Protein AF-A0A7S0KU21-F1 (afdb_monomer_lite)

Sequence (123 aa):
PARRTAPAPPPPRSYRTIAMSDRCLKTQKCVVVLALALVAAFLCVDVARHPAAYVRLGTQRLGPGPGEWLVEAPEVHDLRESDLAHAGDRHARELASRDCLVVAKDGVIVHERYHNGANANSL

Organism: Micromonas pusilla (NCBI:txid38833)

Radius of gyration: 35.6 Å; chains: 1; bounding box: 38×56×119 Å

Structure (mmCIF, N/CA/C/O backbone):
data_AF-A0A7S0KU21-F1
#
_entry.id   AF-A0A7S0KU21-F1
#
loop_
_atom_site.group_PDB
_atom_site.id
_atom_site.type_symbol
_atom_site.label_atom_id
_atom_site.label_alt_id
_atom_site.label_comp_id
_atom_site.label_asym_id
_atom_site.label_entity_id
_atom_site.label_seq_id
_atom_site.pdbx_PDB_ins_code
_atom_site.Cartn_x
_atom_site.Cartn_y
_atom_site.Cartn_z
_atom_site.occupancy
_atom_site.B_iso_or_equiv
_atom_site.auth_seq_id
_atom_site.auth_comp_id
_atom_site.auth_asym_id
_atom_site.auth_atom_id
_atom_site.pdbx_PDB_model_num
ATOM 1 N N . PRO A 1 1 ? -17.779 40.964 97.275 1.00 47.84 1 PRO A N 1
ATOM 2 C CA . PRO A 1 1 ? -16.770 41.293 96.240 1.00 47.84 1 PRO A CA 1
ATOM 3 C C . PRO A 1 1 ? -15.673 40.215 96.159 1.00 47.84 1 PRO A C 1
ATOM 5 O O . PRO A 1 1 ? -14.781 40.180 96.998 1.00 47.84 1 PRO A O 1
ATOM 8 N N . ALA A 1 2 ? -15.763 39.313 95.176 1.00 50.31 2 ALA A N 1
ATOM 9 C CA . ALA A 1 2 ? -14.743 38.300 94.899 1.00 50.31 2 ALA A CA 1
ATOM 10 C C . ALA A 1 2 ? -14.254 38.469 93.454 1.00 50.31 2 ALA A C 1
ATOM 12 O O . ALA A 1 2 ? -15.029 38.354 92.509 1.00 50.31 2 ALA A O 1
ATOM 13 N N . ARG A 1 3 ? -12.969 38.796 93.296 1.00 55.28 3 ARG A N 1
ATOM 14 C CA . ARG A 1 3 ? -12.287 38.970 92.009 1.00 55.28 3 ARG A CA 1
ATOM 15 C C . ARG A 1 3 ? -11.712 37.617 91.576 1.00 55.28 3 ARG A C 1
ATOM 17 O O . ARG A 1 3 ? -10.886 37.072 92.301 1.00 55.28 3 ARG A O 1
ATOM 24 N N . ARG A 1 4 ? -12.111 37.090 90.415 1.00 55.88 4 ARG A N 1
ATOM 25 C CA . ARG A 1 4 ? -11.405 36.000 89.706 1.00 55.88 4 ARG A CA 1
ATOM 26 C C . ARG A 1 4 ? -11.405 36.308 88.209 1.00 55.88 4 ARG A C 1
ATOM 28 O O . ARG A 1 4 ? -12.465 36.378 87.604 1.00 55.88 4 ARG A O 1
ATOM 35 N N . THR A 1 5 ? -10.330 36.938 87.733 1.00 60.44 5 THR A N 1
ATOM 36 C CA . THR A 1 5 ? -9.238 36.347 86.923 1.00 60.44 5 THR A CA 1
ATOM 37 C C . THR A 1 5 ? -9.718 35.749 85.602 1.00 60.44 5 THR A C 1
ATOM 39 O O . THR A 1 5 ? -10.265 34.653 85.555 1.00 60.44 5 THR A O 1
ATOM 42 N N . ALA A 1 6 ? -9.489 36.510 84.528 1.00 67.19 6 ALA A N 1
ATOM 43 C CA . ALA A 1 6 ? -9.720 36.092 83.153 1.00 67.19 6 ALA A CA 1
ATOM 44 C C . ALA A 1 6 ? -8.781 34.930 82.762 1.00 67.19 6 ALA A C 1
ATOM 46 O O . ALA A 1 6 ? -7.643 34.887 83.243 1.00 67.19 6 ALA A O 1
ATOM 47 N N . PRO A 1 7 ? -9.232 33.996 81.906 1.00 65.69 7 PRO A N 1
ATOM 48 C CA . PRO A 1 7 ? -8.413 32.881 81.444 1.00 65.69 7 PRO A CA 1
ATOM 49 C C . PRO A 1 7 ? -7.251 33.364 80.564 1.00 65.69 7 PRO A C 1
ATOM 51 O O . PRO A 1 7 ? -7.392 34.304 79.781 1.00 65.69 7 PRO A O 1
ATOM 54 N N . ALA A 1 8 ? -6.095 32.716 80.716 1.00 73.94 8 ALA A N 1
ATOM 55 C CA . ALA A 1 8 ? -4.872 33.032 79.983 1.00 73.94 8 ALA A CA 1
ATOM 56 C C . ALA A 1 8 ? -5.042 32.827 78.462 1.00 73.94 8 ALA A C 1
ATOM 58 O O . ALA A 1 8 ? -5.754 31.906 78.049 1.00 73.94 8 ALA A O 1
ATOM 59 N N . PRO A 1 9 ? -4.386 33.648 77.619 1.00 74.88 9 PRO A N 1
ATOM 60 C CA . PRO A 1 9 ? -4.459 33.489 76.173 1.00 74.88 9 PRO A CA 1
ATOM 61 C C . PRO A 1 9 ? -3.793 32.176 75.722 1.00 74.88 9 PRO A C 1
ATOM 63 O O . PRO A 1 9 ? -2.800 31.750 76.321 1.00 74.88 9 PRO A O 1
ATOM 66 N N . PRO A 1 10 ? -4.317 31.526 74.666 1.00 73.50 10 PRO A N 1
ATOM 67 C CA . PRO A 1 10 ? -3.745 30.291 74.145 1.00 73.50 10 PRO A CA 1
ATOM 68 C C . PRO A 1 10 ? -2.340 30.528 73.558 1.00 73.50 10 PRO A C 1
ATOM 70 O O . PRO A 1 10 ? -2.059 31.617 73.048 1.00 73.50 10 PRO A O 1
ATOM 73 N N . PRO A 1 11 ? -1.452 29.517 73.598 1.00 71.25 11 PRO A N 1
ATOM 74 C CA . PRO A 1 11 ? -0.091 29.644 73.090 1.00 71.25 11 PRO A CA 1
ATOM 75 C C . PRO A 1 11 ? -0.067 29.840 71.562 1.00 71.25 11 PRO A C 1
ATOM 77 O O . PRO A 1 11 ? -0.980 29.391 70.859 1.00 71.25 11 PRO A O 1
ATOM 80 N N . PRO A 1 12 ? 0.984 30.481 71.017 1.00 61.28 12 PRO A N 1
ATOM 81 C CA . PRO A 1 12 ? 1.077 30.766 69.591 1.00 61.28 12 PRO A CA 1
ATOM 82 C C . PRO A 1 12 ? 1.151 29.475 68.761 1.00 61.28 12 PRO A C 1
ATOM 84 O O . PRO A 1 12 ? 1.963 28.586 69.023 1.00 61.28 12 PRO A O 1
ATOM 87 N N . ARG A 1 13 ? 0.312 29.383 67.719 1.00 57.09 13 ARG A N 1
ATOM 88 C CA . ARG A 1 13 ? 0.371 28.307 66.719 1.00 57.09 13 ARG A CA 1
ATOM 89 C C . ARG A 1 13 ? 1.661 28.432 65.909 1.00 57.09 13 ARG A C 1
ATOM 91 O O . ARG A 1 13 ? 1.833 29.374 65.140 1.00 57.09 13 ARG A O 1
ATOM 98 N N . SER A 1 14 ? 2.546 27.452 66.064 1.00 54.00 14 SER A N 1
ATOM 99 C CA . SER A 1 14 ? 3.709 27.264 65.199 1.00 54.00 14 SER A CA 1
ATOM 100 C C . SER A 1 14 ? 3.237 26.856 63.800 1.00 54.00 14 SER A C 1
ATOM 102 O O . SER A 1 14 ? 2.776 25.733 63.594 1.00 54.00 14 SER A O 1
ATOM 104 N N . TYR A 1 15 ? 3.332 27.766 62.831 1.00 51.84 15 TYR A N 1
ATOM 105 C CA . TYR A 1 15 ? 3.226 27.410 61.419 1.00 51.84 15 TYR A CA 1
ATOM 106 C C . TYR A 1 15 ? 4.553 26.780 60.991 1.00 51.84 15 TYR A C 1
ATOM 108 O O . TYR A 1 15 ? 5.552 27.469 60.795 1.00 51.84 15 TYR A O 1
ATOM 116 N N . ARG A 1 16 ? 4.581 25.448 60.872 1.00 48.31 16 ARG A N 1
ATOM 117 C CA . ARG A 1 16 ? 5.679 24.742 60.205 1.00 48.31 16 ARG A CA 1
ATOM 118 C C . ARG A 1 16 ? 5.507 24.896 58.698 1.00 48.31 16 ARG A C 1
ATOM 120 O O . ARG A 1 16 ? 4.755 24.150 58.079 1.00 48.31 16 ARG A O 1
ATOM 127 N N . THR A 1 17 ? 6.227 25.837 58.104 1.00 52.72 17 THR A N 1
ATOM 128 C CA . THR A 1 17 ? 6.468 25.829 56.661 1.00 52.72 17 THR A CA 1
ATOM 129 C C . THR A 1 17 ? 7.327 24.605 56.359 1.00 52.72 17 THR A C 1
ATOM 131 O O . THR A 1 17 ? 8.477 24.523 56.791 1.00 52.72 17 THR A O 1
ATOM 134 N N . ILE A 1 18 ? 6.760 23.610 55.676 1.00 52.34 18 ILE A N 1
ATOM 135 C CA . ILE A 1 18 ? 7.523 22.460 55.193 1.00 52.34 18 ILE A CA 1
ATOM 136 C C . ILE A 1 18 ? 8.402 22.980 54.056 1.00 52.34 18 ILE A C 1
ATOM 138 O O . ILE A 1 18 ? 7.968 23.076 52.912 1.00 52.34 18 ILE A O 1
ATOM 142 N N . ALA A 1 19 ? 9.637 23.359 54.378 1.00 51.97 19 ALA A N 1
ATOM 143 C CA . ALA A 1 19 ? 10.667 23.531 53.370 1.00 51.97 19 ALA A CA 1
ATOM 144 C C . ALA A 1 19 ? 10.907 22.153 52.739 1.00 51.97 19 ALA A C 1
ATOM 146 O O . ALA A 1 19 ? 11.486 21.262 53.367 1.00 51.97 19 ALA A O 1
ATOM 147 N N . MET A 1 20 ? 10.403 21.942 51.521 1.00 47.16 20 MET A N 1
ATOM 148 C CA . MET A 1 20 ? 10.755 20.754 50.751 1.00 47.16 20 MET A CA 1
ATOM 149 C C . MET A 1 20 ? 12.268 20.793 50.512 1.00 47.16 20 MET A C 1
ATOM 151 O O . MET A 1 20 ? 12.788 21.688 49.858 1.00 47.16 20 MET A O 1
ATOM 155 N N . SER A 1 21 ? 12.969 19.843 51.130 1.00 56.06 21 SER A N 1
ATOM 156 C CA . SER A 1 21 ? 14.425 19.710 51.108 1.00 56.06 21 SER A CA 1
ATOM 157 C C . SER A 1 21 ? 14.960 19.641 49.672 1.00 56.06 21 SER A C 1
ATOM 159 O O . SER A 1 21 ? 14.451 18.860 48.868 1.00 56.06 21 SER A O 1
ATOM 161 N N . ASP A 1 22 ? 16.051 20.366 49.388 1.00 54.28 22 ASP A N 1
ATOM 162 C CA . ASP A 1 22 ? 16.828 20.352 48.129 1.00 54.28 22 ASP A CA 1
ATOM 163 C C . ASP A 1 22 ? 17.140 18.948 47.574 1.00 54.28 22 ASP A C 1
ATOM 165 O O . ASP A 1 22 ? 17.373 18.762 46.376 1.00 54.28 22 ASP A O 1
ATOM 169 N N . ARG A 1 23 ? 17.108 17.926 48.437 1.00 52.78 23 ARG A N 1
ATOM 170 C CA . ARG A 1 23 ? 17.264 16.519 48.059 1.00 52.78 23 ARG A CA 1
ATOM 171 C C . ARG A 1 23 ? 16.161 16.031 47.114 1.00 52.78 23 ARG A C 1
ATOM 173 O O . ARG A 1 23 ? 16.456 15.232 46.237 1.00 52.78 23 ARG A O 1
ATOM 180 N N . CYS A 1 24 ? 14.933 16.537 47.228 1.00 53.75 24 CYS A N 1
ATOM 181 C CA . CYS A 1 24 ? 13.819 16.135 46.361 1.00 53.75 24 CYS A CA 1
ATOM 182 C C . CYS A 1 24 ? 14.014 16.634 44.916 1.00 53.75 24 CYS A C 1
ATOM 184 O O . CYS A 1 24 ? 13.864 15.872 43.961 1.00 53.75 24 CYS A O 1
ATOM 186 N N . LEU A 1 25 ? 14.466 17.886 44.755 1.00 54.84 25 LEU A N 1
ATOM 187 C CA . LEU A 1 25 ? 14.724 18.491 43.443 1.00 54.84 25 LEU A CA 1
ATOM 188 C C . LEU A 1 25 ? 15.900 17.826 42.709 1.00 54.84 25 LEU A C 1
ATOM 190 O O . LEU A 1 25 ? 15.885 17.703 41.484 1.00 54.84 25 LEU A O 1
ATOM 194 N N . LYS A 1 26 ? 16.938 17.405 43.444 1.00 57.22 26 LYS A N 1
ATOM 195 C CA . LYS A 1 26 ? 18.124 16.764 42.857 1.00 57.22 26 LYS A CA 1
ATOM 196 C C . LYS A 1 26 ? 17.817 15.346 42.373 1.00 57.22 26 LYS A C 1
ATOM 198 O O . LYS A 1 26 ? 18.179 15.005 41.250 1.00 57.22 26 LYS A O 1
ATOM 203 N N . THR A 1 27 ? 17.075 14.569 43.162 1.00 60.12 27 THR A N 1
ATOM 204 C CA . THR A 1 27 ? 16.623 13.227 42.766 1.00 60.12 27 THR A CA 1
ATOM 205 C C . THR A 1 27 ? 15.690 13.288 41.555 1.00 60.12 27 THR A C 1
ATOM 207 O O . THR A 1 27 ? 15.857 12.502 40.628 1.00 60.12 27 THR A O 1
ATOM 210 N N . GLN A 1 28 ? 14.788 14.276 41.488 1.00 63.91 28 GLN A N 1
ATOM 211 C CA . GLN A 1 28 ? 13.909 14.482 40.330 1.00 63.91 28 GLN A CA 1
ATOM 212 C C . GLN A 1 28 ? 14.695 14.744 39.034 1.00 63.91 28 GLN A C 1
ATOM 214 O O . GLN A 1 28 ? 14.402 14.142 38.003 1.00 63.91 28 GLN A O 1
ATOM 219 N N . LYS A 1 29 ? 15.734 15.589 39.077 1.00 70.38 29 LYS A N 1
ATOM 220 C CA . LYS A 1 29 ? 16.587 15.866 37.906 1.00 70.38 29 LYS A CA 1
ATOM 221 C C . LYS A 1 29 ? 17.3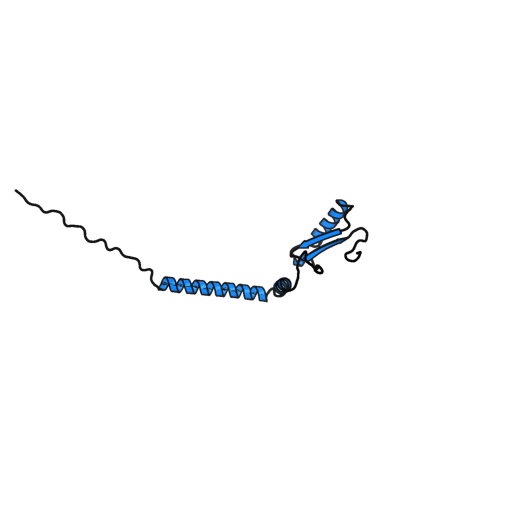73 14.632 37.460 1.00 70.38 29 LYS A C 1
ATOM 223 O O . LYS A 1 29 ? 17.431 14.356 36.266 1.00 70.38 29 LYS A O 1
ATOM 228 N N . CYS A 1 30 ? 17.935 13.869 38.399 1.00 75.31 30 CYS A N 1
ATOM 229 C CA . CYS A 1 30 ? 18.660 12.637 38.082 1.00 75.31 30 CYS A CA 1
ATOM 230 C C . CYS A 1 30 ? 17.754 11.589 37.425 1.00 75.31 30 CYS A C 1
ATOM 232 O O . CYS A 1 30 ? 18.168 10.971 36.451 1.00 75.31 30 CYS A O 1
ATOM 234 N N . VAL A 1 31 ? 16.517 11.431 37.905 1.00 77.56 31 VAL A N 1
ATOM 235 C CA . VAL A 1 31 ? 15.545 10.495 37.318 1.00 77.56 31 VAL A CA 1
ATOM 236 C C . VAL A 1 31 ? 15.181 10.898 35.889 1.00 77.56 31 VAL A C 1
ATOM 238 O O . VAL A 1 31 ? 15.168 10.041 35.011 1.00 77.56 31 VAL A O 1
ATOM 241 N N . VAL A 1 32 ? 14.955 12.189 35.626 1.00 81.88 32 VAL A N 1
ATOM 242 C CA . VAL A 1 32 ? 14.651 12.677 34.269 1.00 81.88 32 VAL A CA 1
ATOM 243 C C . VAL A 1 32 ? 15.826 12.445 33.319 1.00 81.88 32 VAL A C 1
ATOM 245 O O . VAL A 1 32 ? 15.626 11.949 32.214 1.00 81.88 32 VAL A O 1
ATOM 248 N N . VAL A 1 33 ? 17.056 12.745 33.747 1.00 87.44 33 VAL A N 1
ATOM 249 C CA . VAL A 1 33 ? 18.255 12.510 32.925 1.00 87.44 33 VAL A CA 1
ATOM 250 C C . VAL A 1 33 ? 18.440 11.020 32.639 1.00 87.44 33 VAL A C 1
ATOM 252 O O . VAL A 1 33 ? 18.715 10.650 31.501 1.00 87.44 33 VAL A O 1
ATOM 255 N N . LEU A 1 34 ? 18.245 10.160 33.642 1.00 87.81 34 LEU A N 1
ATOM 256 C CA . LEU A 1 34 ? 18.376 8.715 33.472 1.00 87.81 34 LEU A CA 1
ATOM 257 C C . LEU A 1 34 ? 17.295 8.153 32.536 1.00 87.81 34 LEU A C 1
ATOM 259 O O . LEU A 1 34 ? 17.594 7.324 31.683 1.00 87.81 34 LEU A O 1
ATOM 263 N N . ALA A 1 35 ? 16.056 8.636 32.656 1.00 89.25 35 ALA A N 1
ATOM 264 C CA . ALA A 1 35 ? 14.956 8.252 31.779 1.00 89.25 35 ALA A CA 1
ATOM 265 C C . ALA A 1 35 ? 15.210 8.685 30.328 1.00 89.25 35 ALA A C 1
ATOM 267 O O . ALA A 1 35 ? 15.039 7.883 29.415 1.00 89.25 35 ALA A O 1
ATOM 268 N N . LEU A 1 36 ? 15.684 9.917 30.110 1.00 89.44 36 LEU A N 1
ATOM 269 C CA . LEU A 1 36 ? 16.058 10.398 28.778 1.00 89.44 36 LEU A CA 1
ATOM 270 C C . LEU A 1 36 ? 17.213 9.586 28.183 1.00 89.44 36 LEU A C 1
ATOM 272 O O . LEU A 1 36 ? 17.158 9.230 27.010 1.00 89.44 36 LEU A O 1
ATOM 276 N N . ALA A 1 37 ? 18.226 9.251 28.987 1.00 92.12 37 ALA A N 1
ATOM 277 C CA . ALA A 1 37 ? 19.339 8.416 28.546 1.00 92.12 37 ALA A CA 1
ATOM 278 C C . ALA A 1 37 ? 18.878 7.002 28.160 1.00 92.12 37 ALA A C 1
ATOM 280 O O . ALA A 1 37 ? 19.319 6.474 27.142 1.00 92.12 37 ALA A O 1
ATOM 281 N N . LEU A 1 38 ? 17.960 6.408 28.931 1.00 93.06 38 LEU A N 1
ATOM 282 C CA . LEU A 1 38 ? 17.367 5.111 28.603 1.00 93.06 38 LEU A CA 1
ATOM 283 C C . LEU A 1 38 ? 16.560 5.177 27.306 1.00 93.06 38 LEU A C 1
ATOM 285 O O . LEU A 1 38 ? 16.781 4.351 26.428 1.00 93.06 38 LEU A O 1
ATOM 289 N N . VAL A 1 39 ? 15.677 6.167 27.148 1.00 92.38 39 VAL A N 1
ATOM 290 C CA . VAL A 1 39 ? 14.899 6.352 25.910 1.00 92.38 39 VAL A CA 1
ATOM 291 C C . VAL A 1 39 ? 15.828 6.531 24.710 1.00 92.38 39 VAL A C 1
ATOM 293 O O . VAL A 1 39 ? 15.646 5.862 23.698 1.00 92.38 39 VAL A O 1
ATOM 296 N N . ALA A 1 40 ? 16.862 7.366 24.832 1.00 90.81 40 ALA A N 1
ATOM 297 C CA . ALA A 1 40 ? 17.850 7.551 23.775 1.00 90.81 40 ALA A CA 1
ATOM 298 C C . ALA A 1 40 ? 18.583 6.241 23.441 1.00 90.81 40 ALA A C 1
ATOM 300 O O . ALA A 1 40 ? 18.748 5.918 22.269 1.00 90.81 40 ALA A O 1
ATOM 301 N N . ALA A 1 41 ? 18.967 5.450 24.447 1.00 91.38 41 ALA A N 1
ATOM 302 C CA . ALA A 1 41 ? 19.598 4.151 24.230 1.00 91.38 41 ALA A CA 1
ATOM 303 C C . ALA A 1 41 ? 18.662 3.164 23.514 1.00 91.38 41 ALA A C 1
ATOM 305 O O . ALA A 1 41 ? 19.098 2.486 22.586 1.00 91.38 41 ALA A O 1
ATOM 306 N N . PHE A 1 42 ? 17.379 3.115 23.890 1.00 89.50 42 PHE A N 1
ATOM 307 C CA . PHE A 1 42 ? 16.383 2.290 23.201 1.00 89.50 42 PHE A CA 1
ATOM 308 C C . PHE A 1 42 ? 16.222 2.702 21.737 1.00 89.50 42 PHE A C 1
ATOM 310 O O . PHE A 1 42 ? 16.261 1.836 20.870 1.00 89.50 42 PHE A O 1
ATOM 317 N N . LEU A 1 43 ? 16.128 4.004 21.455 1.00 84.88 43 LEU A N 1
ATOM 318 C CA . LEU A 1 43 ? 16.052 4.517 20.085 1.00 84.88 43 LEU A CA 1
ATOM 319 C C . LEU A 1 43 ? 17.307 4.169 19.272 1.00 84.88 43 LEU A C 1
ATOM 321 O O . LEU A 1 43 ? 17.197 3.720 18.137 1.00 84.88 43 LEU A O 1
ATOM 325 N N . CYS A 1 44 ? 18.504 4.307 19.849 1.00 86.19 44 CYS A N 1
ATOM 326 C CA . CYS A 1 44 ? 19.748 3.936 19.170 1.00 86.19 44 CYS A CA 1
ATOM 327 C C . CYS A 1 44 ? 19.805 2.439 18.834 1.00 86.19 44 CYS A C 1
ATOM 329 O O . CYS A 1 44 ? 20.264 2.063 17.757 1.00 86.19 44 CYS A O 1
ATOM 331 N N . VAL A 1 45 ? 19.341 1.580 19.747 1.00 85.50 45 VAL A N 1
ATOM 332 C CA . VAL A 1 45 ? 19.274 0.132 19.514 1.00 85.50 45 VAL A CA 1
ATOM 333 C C . VAL A 1 45 ? 18.245 -0.203 18.435 1.00 85.50 45 VAL A C 1
ATOM 335 O O . VAL A 1 45 ? 18.507 -1.071 17.607 1.00 85.50 45 VAL A O 1
ATOM 338 N N . ASP A 1 46 ? 17.104 0.482 18.421 1.00 82.69 46 ASP A N 1
ATOM 339 C CA . ASP A 1 46 ? 16.057 0.300 17.415 1.00 82.69 46 ASP A CA 1
ATOM 340 C C . ASP A 1 46 ? 16.556 0.659 16.007 1.00 82.69 46 ASP A C 1
ATOM 342 O O . ASP A 1 46 ? 16.492 -0.158 15.087 1.00 82.69 46 ASP A O 1
ATOM 346 N N . VAL A 1 47 ? 17.211 1.816 15.873 1.00 78.56 47 VAL A N 1
ATOM 347 C CA . VAL A 1 47 ? 17.848 2.251 14.620 1.00 78.56 47 VAL A CA 1
ATOM 348 C C . VAL A 1 47 ? 18.926 1.268 14.163 1.00 78.56 47 VAL A C 1
ATOM 350 O O . VAL A 1 47 ? 19.000 0.938 12.979 1.00 78.56 47 VAL A O 1
ATOM 353 N N . ALA A 1 48 ? 19.745 0.758 15.088 1.00 77.81 48 ALA A N 1
ATOM 354 C CA . ALA A 1 48 ? 20.787 -0.216 14.769 1.00 77.81 48 ALA A CA 1
ATOM 355 C C . ALA A 1 48 ? 20.229 -1.590 14.359 1.00 77.81 48 ALA A C 1
ATOM 357 O O . ALA A 1 48 ? 20.869 -2.299 13.583 1.00 77.81 48 ALA A O 1
ATOM 358 N N . ARG A 1 49 ? 19.055 -1.980 14.872 1.00 81.12 49 ARG A N 1
ATOM 359 C CA . ARG A 1 49 ? 18.380 -3.237 14.510 1.00 81.12 49 ARG A CA 1
ATOM 360 C C . ARG A 1 49 ? 17.587 -3.140 13.215 1.00 81.12 49 ARG A C 1
ATOM 362 O O . ARG A 1 49 ? 17.481 -4.140 12.510 1.00 81.12 49 ARG A O 1
ATOM 369 N N . HIS A 1 50 ? 17.086 -1.954 12.881 1.00 73.00 50 HIS A N 1
ATOM 370 C CA . HIS A 1 50 ? 16.277 -1.713 11.688 1.00 73.00 50 HIS A CA 1
ATOM 371 C C . HIS A 1 50 ? 16.922 -0.711 10.712 1.00 73.00 50 HIS A C 1
ATOM 373 O O . HIS A 1 50 ? 16.236 0.185 10.214 1.00 73.00 50 HIS A O 1
ATOM 379 N N . PRO A 1 51 ? 18.217 -0.856 10.353 1.00 61.03 51 PRO A N 1
ATOM 380 C CA . PRO A 1 51 ? 18.912 0.139 9.538 1.00 61.03 51 PRO A CA 1
ATOM 381 C C . PRO A 1 51 ? 18.273 0.288 8.151 1.00 61.03 51 PRO A C 1
ATOM 383 O O . PRO A 1 51 ? 18.209 1.390 7.619 1.00 61.03 51 PRO A O 1
ATOM 386 N N . ALA A 1 52 ? 17.728 -0.796 7.591 1.00 61.00 52 ALA A N 1
ATOM 387 C CA . ALA A 1 52 ? 17.033 -0.779 6.306 1.00 61.00 52 ALA A CA 1
ATOM 388 C C . ALA A 1 52 ? 15.740 0.059 6.333 1.00 61.00 52 ALA A C 1
ATOM 390 O O . ALA A 1 52 ? 15.467 0.774 5.372 1.00 61.00 52 ALA A O 1
ATOM 391 N N . ALA A 1 53 ? 14.978 0.029 7.433 1.00 60.88 53 ALA A N 1
ATOM 392 C CA . ALA A 1 53 ? 13.745 0.807 7.570 1.00 60.88 53 ALA A CA 1
ATOM 393 C C . ALA A 1 53 ? 14.038 2.318 7.623 1.00 60.88 53 ALA A C 1
ATOM 395 O O . ALA A 1 53 ? 13.388 3.106 6.938 1.00 60.88 53 ALA A O 1
ATOM 396 N N . TYR A 1 54 ? 15.073 2.721 8.367 1.00 62.03 54 TYR A N 1
ATOM 397 C CA . TYR A 1 54 ? 15.483 4.126 8.471 1.00 62.03 54 TYR A CA 1
ATOM 398 C C . TYR A 1 54 ? 16.194 4.645 7.215 1.00 62.03 54 TYR A C 1
ATOM 400 O O . TYR A 1 54 ? 15.968 5.786 6.811 1.00 62.03 54 TYR A O 1
ATOM 408 N N . VAL A 1 55 ? 17.010 3.816 6.554 1.00 59.56 55 VAL A N 1
ATOM 409 C CA . VAL A 1 55 ? 17.608 4.157 5.252 1.00 59.56 55 VAL A CA 1
ATOM 410 C C . VAL A 1 55 ? 16.521 4.343 4.194 1.00 59.56 55 VAL A C 1
ATOM 412 O O . VAL A 1 55 ? 16.591 5.310 3.435 1.00 59.56 55 VAL A O 1
ATOM 415 N N . ARG A 1 56 ? 15.474 3.507 4.177 1.00 55.47 56 ARG A N 1
ATOM 416 C CA . ARG A 1 56 ? 14.310 3.711 3.299 1.00 55.47 56 ARG A CA 1
ATOM 417 C C . ARG A 1 56 ? 13.586 5.023 3.580 1.00 55.47 56 ARG A C 1
ATOM 419 O O . ARG A 1 56 ? 13.309 5.760 2.640 1.00 55.47 56 ARG A O 1
ATOM 426 N N . LEU A 1 57 ? 13.382 5.364 4.854 1.00 58.06 57 LEU A N 1
ATOM 427 C CA . LEU A 1 57 ? 12.760 6.630 5.256 1.00 58.06 57 LEU A CA 1
ATOM 428 C C . LEU A 1 57 ? 13.550 7.864 4.777 1.00 58.06 57 LEU A C 1
ATOM 430 O O . LEU A 1 57 ? 12.959 8.890 4.452 1.00 58.06 57 LEU A O 1
ATOM 434 N N . GLY A 1 58 ? 14.886 7.774 4.748 1.00 55.28 58 GLY A N 1
ATOM 435 C CA . GLY A 1 58 ? 15.766 8.881 4.361 1.00 55.28 58 GLY A CA 1
ATOM 436 C C . GLY A 1 58 ? 16.068 8.990 2.864 1.00 55.28 58 GLY A C 1
ATOM 437 O O . GLY A 1 58 ? 16.477 10.058 2.411 1.00 55.28 58 GLY A O 1
ATOM 438 N N . THR A 1 59 ? 15.900 7.913 2.092 1.00 55.53 59 THR A N 1
ATOM 439 C CA . THR A 1 59 ? 16.352 7.854 0.686 1.00 55.53 59 THR A CA 1
ATOM 440 C C . THR A 1 59 ? 15.228 7.731 -0.331 1.00 55.53 59 THR A C 1
ATOM 442 O O . THR A 1 59 ? 15.438 8.065 -1.497 1.00 55.53 59 THR A O 1
ATOM 445 N N . GLN A 1 60 ? 14.038 7.289 0.069 1.00 51.34 60 GLN A N 1
ATOM 446 C CA . GLN A 1 60 ? 12.979 6.989 -0.881 1.00 51.34 60 GLN A CA 1
ATOM 447 C C . GLN A 1 60 ? 11.849 8.007 -0.770 1.00 51.34 60 GLN A C 1
ATOM 449 O O . GLN A 1 60 ? 11.272 8.239 0.292 1.00 51.34 60 GLN A O 1
ATOM 454 N N . ARG A 1 61 ? 11.522 8.621 -1.911 1.00 55.06 61 ARG A N 1
ATOM 455 C CA . ARG A 1 61 ? 10.231 9.274 -2.143 1.00 55.06 61 ARG A CA 1
ATOM 456 C C . ARG A 1 61 ? 9.156 8.184 -2.145 1.00 55.06 61 ARG A C 1
ATOM 458 O O . ARG A 1 61 ? 8.692 7.766 -3.195 1.00 55.06 61 ARG A O 1
ATOM 465 N N . LEU A 1 62 ? 8.844 7.670 -0.963 1.00 54.16 62 LEU A N 1
ATOM 466 C CA . LEU A 1 62 ? 7.838 6.643 -0.749 1.00 54.16 62 LEU A CA 1
ATOM 467 C C . LEU A 1 62 ? 6.462 7.302 -0.913 1.00 54.16 62 LEU A C 1
ATOM 469 O O . LEU A 1 62 ? 6.048 8.105 -0.077 1.00 54.16 62 LEU A O 1
ATOM 473 N N . GLY A 1 63 ? 5.774 7.007 -2.015 1.00 57.88 63 GLY A N 1
ATOM 474 C CA . GLY A 1 63 ? 4.392 7.410 -2.266 1.00 57.88 63 GLY A CA 1
ATOM 475 C C . GLY A 1 63 ? 4.191 8.249 -3.534 1.00 57.88 63 GLY A C 1
ATOM 476 O O . GLY A 1 63 ? 5.091 8.344 -4.367 1.00 57.88 63 GLY A O 1
ATOM 477 N N . PRO A 1 64 ? 3.002 8.864 -3.701 1.00 59.41 64 PRO A N 1
ATOM 478 C CA . PRO A 1 64 ? 2.632 9.624 -4.894 1.00 59.41 64 PRO A CA 1
ATOM 479 C C . PRO A 1 64 ? 3.427 10.932 -4.977 1.00 59.41 64 PRO A C 1
ATOM 481 O O . PRO A 1 64 ? 2.954 12.008 -4.619 1.00 59.41 64 PRO A O 1
ATOM 484 N N . GLY A 1 65 ? 4.668 10.828 -5.435 1.00 64.19 65 GLY A N 1
ATOM 485 C CA . GLY A 1 65 ? 5.570 11.934 -5.703 1.00 64.19 65 GLY A CA 1
ATOM 486 C C . GLY A 1 65 ? 6.272 11.749 -7.048 1.00 64.19 65 GLY A C 1
ATOM 487 O O . GLY A 1 65 ? 6.121 10.715 -7.695 1.00 64.19 65 GLY A O 1
ATOM 488 N N . PRO A 1 66 ? 7.045 12.747 -7.506 1.00 55.78 66 PRO A N 1
ATOM 489 C CA . PRO A 1 66 ? 7.795 12.615 -8.747 1.00 55.78 66 PRO A CA 1
ATOM 490 C C . PRO A 1 66 ? 8.911 11.576 -8.564 1.00 55.78 66 PRO A C 1
ATOM 492 O O . PRO A 1 66 ? 9.797 11.781 -7.729 1.00 55.78 66 PRO A O 1
ATOM 495 N N . GLY A 1 67 ? 8.872 10.488 -9.330 1.00 64.44 67 GLY A N 1
ATOM 496 C CA . GLY A 1 67 ? 9.852 9.400 -9.286 1.00 64.44 67 GLY A CA 1
ATOM 497 C C . GLY A 1 67 ? 9.219 8.041 -9.579 1.00 64.44 67 GLY A C 1
ATOM 498 O O . GLY A 1 67 ? 7.996 7.918 -9.621 1.00 64.44 67 GLY A O 1
ATOM 499 N N . GLU A 1 68 ? 10.057 7.032 -9.799 1.00 70.38 68 GLU A N 1
ATOM 500 C CA . GLU A 1 68 ? 9.593 5.649 -9.908 1.00 70.38 68 GLU A CA 1
ATOM 501 C C . GLU A 1 68 ? 9.067 5.162 -8.557 1.00 70.38 68 GLU A C 1
ATOM 503 O O . GLU A 1 68 ? 9.657 5.431 -7.506 1.00 70.38 68 GLU A O 1
ATOM 508 N N . TRP A 1 69 ? 7.950 4.440 -8.594 1.00 78.56 69 TRP A N 1
ATOM 509 C CA . TRP A 1 69 ? 7.430 3.779 -7.409 1.00 78.56 69 TRP A CA 1
ATOM 510 C C . TRP A 1 69 ? 8.237 2.523 -7.139 1.00 78.56 69 TRP A C 1
ATOM 512 O O . TRP A 1 69 ? 8.479 1.714 -8.034 1.00 78.56 69 TRP A O 1
ATOM 522 N N . LEU A 1 70 ? 8.617 2.340 -5.882 1.00 80.75 70 LEU A N 1
ATOM 523 C CA . LEU A 1 70 ? 9.212 1.089 -5.457 1.00 80.75 70 LEU A CA 1
ATOM 524 C C . LEU A 1 70 ? 8.135 0.004 -5.388 1.00 80.75 70 LEU A C 1
ATOM 526 O O . LEU A 1 70 ? 7.036 0.257 -4.890 1.00 80.75 70 LEU A O 1
ATOM 530 N N . VAL A 1 71 ? 8.480 -1.195 -5.856 1.00 86.12 71 VAL A N 1
ATOM 531 C CA . VAL A 1 71 ? 7.647 -2.392 -5.741 1.00 86.12 71 VAL A CA 1
ATOM 532 C C . VAL A 1 71 ? 8.285 -3.342 -4.739 1.00 86.12 71 VAL A C 1
ATOM 534 O O . VAL A 1 71 ? 9.479 -3.638 -4.827 1.00 86.12 71 VAL A O 1
ATOM 537 N N . GLU A 1 72 ? 7.491 -3.821 -3.791 1.00 88.56 72 GLU A N 1
ATOM 538 C CA . GLU A 1 72 ? 7.939 -4.732 -2.746 1.00 88.56 72 GLU A CA 1
ATOM 539 C C . GLU A 1 72 ? 6.979 -5.890 -2.523 1.00 88.56 72 GLU A C 1
ATOM 541 O O . GLU A 1 72 ? 5.794 -5.817 -2.840 1.00 88.56 72 GLU A O 1
ATOM 546 N N . ALA A 1 73 ? 7.508 -6.961 -1.929 1.00 90.12 73 ALA A N 1
ATOM 547 C CA . ALA A 1 73 ? 6.703 -8.092 -1.505 1.00 90.12 73 ALA A CA 1
ATOM 548 C C . ALA A 1 73 ? 5.734 -7.673 -0.378 1.00 90.12 73 ALA A C 1
ATOM 550 O O . ALA A 1 73 ? 6.155 -7.016 0.583 1.00 90.12 73 ALA A O 1
ATOM 551 N N . PRO A 1 74 ? 4.451 -8.066 -0.451 1.00 94.00 74 PRO A N 1
ATOM 552 C CA . PRO A 1 74 ? 3.442 -7.673 0.529 1.00 94.00 74 PRO A CA 1
ATOM 553 C C . PRO A 1 74 ? 3.756 -8.158 1.951 1.00 94.00 74 PRO A C 1
ATOM 555 O O . PRO A 1 74 ? 3.377 -7.495 2.917 1.00 94.00 74 PRO A O 1
ATOM 558 N N . GLU A 1 75 ? 4.504 -9.253 2.098 1.00 93.69 75 GLU A N 1
ATOM 559 C CA . GLU A 1 75 ? 4.902 -9.829 3.387 1.00 93.69 75 GLU A CA 1
ATOM 560 C C . GLU A 1 75 ? 5.781 -8.879 4.208 1.00 93.69 75 GLU A C 1
ATOM 562 O O . GLU A 1 75 ? 5.725 -8.901 5.436 1.00 93.69 75 GLU A O 1
ATOM 567 N N . VAL A 1 76 ? 6.558 -8.012 3.547 1.00 91.19 76 VAL A N 1
ATOM 568 C CA . VAL A 1 76 ? 7.376 -6.975 4.208 1.00 91.19 76 VAL A CA 1
ATOM 569 C C . VAL A 1 76 ? 6.494 -5.908 4.869 1.00 91.19 76 VAL A C 1
ATOM 571 O O . VAL A 1 76 ? 6.924 -5.233 5.801 1.00 91.19 76 VAL A O 1
ATOM 574 N N . HIS A 1 77 ? 5.245 -5.795 4.418 1.00 88.25 77 HIS A N 1
ATOM 575 C CA . HIS A 1 77 ? 4.263 -4.815 4.863 1.00 88.25 77 HIS A CA 1
ATOM 576 C C . HIS A 1 77 ? 3.091 -5.465 5.605 1.00 88.25 77 HIS A C 1
ATOM 578 O O . HIS A 1 77 ? 1.980 -4.939 5.561 1.00 88.25 77 HIS A O 1
ATOM 584 N N . ASP A 1 78 ? 3.284 -6.609 6.266 1.00 93.56 78 ASP A N 1
ATOM 585 C CA . ASP A 1 78 ? 2.238 -7.328 7.016 1.00 93.56 78 ASP A CA 1
ATOM 586 C C . ASP A 1 78 ? 0.983 -7.663 6.185 1.00 93.56 78 ASP A C 1
ATOM 588 O O . ASP A 1 78 ? -0.140 -7.709 6.697 1.00 93.56 78 ASP A O 1
ATOM 592 N N . LEU A 1 79 ? 1.153 -7.863 4.879 1.00 93.44 79 LEU A N 1
ATOM 593 C CA . LEU A 1 79 ? 0.106 -8.314 3.970 1.00 93.44 79 LEU A CA 1
ATOM 594 C C . LEU A 1 79 ? 0.450 -9.710 3.451 1.00 93.44 79 LEU A C 1
ATOM 596 O O . LEU A 1 79 ? 1.605 -10.123 3.440 1.00 93.44 79 LEU A O 1
ATOM 600 N N . ARG A 1 80 ? -0.570 -10.455 3.027 1.00 95.69 80 ARG A N 1
ATOM 601 C CA . ARG A 1 80 ? -0.394 -11.771 2.406 1.00 95.69 80 ARG A CA 1
ATOM 602 C C . ARG A 1 80 ? -0.630 -11.658 0.914 1.00 95.69 80 ARG A C 1
ATOM 604 O O . ARG A 1 80 ? -1.702 -11.199 0.509 1.00 95.69 80 ARG A O 1
ATOM 611 N N . GLU A 1 81 ? 0.310 -12.145 0.110 1.00 93.44 81 GLU A N 1
ATOM 612 C CA . GLU A 1 81 ? 0.151 -12.190 -1.345 1.00 93.44 81 GLU A CA 1
ATOM 613 C C . GLU A 1 81 ? -1.152 -12.891 -1.767 1.00 93.44 81 GLU A C 1
ATOM 615 O O . GLU A 1 81 ? -1.865 -12.395 -2.639 1.00 93.44 81 GLU A O 1
ATOM 620 N N . SER A 1 82 ? -1.535 -13.984 -1.096 1.00 95.44 82 SER A N 1
ATOM 621 C CA . SER A 1 82 ? -2.757 -14.734 -1.424 1.00 95.44 82 SER A CA 1
ATOM 622 C C . SER A 1 82 ? -4.040 -13.916 -1.262 1.00 95.44 82 SER A C 1
ATOM 624 O O . SER A 1 82 ? -4.961 -14.047 -2.069 1.00 95.44 82 SER A O 1
ATOM 626 N N . ASP A 1 83 ? -4.108 -13.064 -0.238 1.00 95.56 83 ASP A N 1
ATOM 627 C CA . ASP A 1 83 ? -5.289 -12.239 0.028 1.00 95.56 83 ASP A CA 1
ATOM 628 C C . ASP A 1 83 ? -5.410 -11.129 -1.023 1.00 95.56 83 ASP A C 1
ATOM 630 O O . ASP A 1 83 ? -6.506 -10.850 -1.520 1.00 95.56 83 ASP A O 1
ATOM 634 N N . LEU A 1 84 ? -4.276 -10.541 -1.419 1.00 94.00 84 LEU A N 1
ATOM 635 C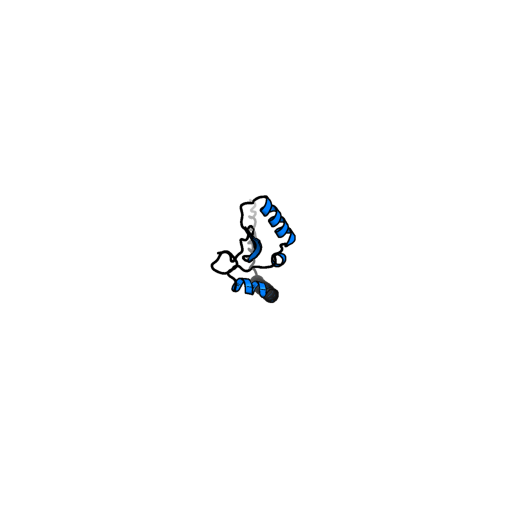 CA . LEU A 1 84 ? -4.213 -9.525 -2.471 1.00 94.00 84 LEU A CA 1
ATOM 636 C C . LEU A 1 84 ? -4.533 -10.120 -3.845 1.00 94.00 84 LEU A C 1
ATOM 638 O O . LEU A 1 84 ? -5.333 -9.546 -4.583 1.00 94.00 84 LEU A O 1
ATOM 642 N N . ALA A 1 85 ? -4.007 -11.307 -4.153 1.00 92.31 85 ALA A N 1
ATOM 643 C CA . ALA A 1 85 ? -4.325 -12.032 -5.378 1.00 92.31 85 ALA A CA 1
ATOM 644 C C . ALA A 1 85 ? -5.823 -12.370 -5.463 1.00 92.31 85 ALA A C 1
ATOM 646 O O . ALA A 1 85 ? -6.458 -12.101 -6.485 1.00 92.31 85 ALA A O 1
ATOM 647 N N . HIS A 1 86 ? -6.414 -12.872 -4.373 1.00 92.94 86 HIS A N 1
ATOM 648 C CA . HIS A 1 86 ? -7.845 -13.171 -4.312 1.00 92.94 86 HIS A CA 1
ATOM 649 C C . HIS A 1 86 ? -8.709 -11.910 -4.477 1.00 92.94 86 HIS A C 1
ATOM 651 O O . HIS A 1 86 ? -9.709 -11.917 -5.202 1.00 92.94 86 HIS A O 1
ATOM 657 N N . ALA A 1 87 ? -8.315 -10.804 -3.838 1.00 89.69 87 ALA A N 1
ATOM 658 C CA . ALA A 1 87 ? -8.973 -9.513 -4.005 1.00 89.69 87 ALA A CA 1
ATOM 659 C C . ALA A 1 87 ? -8.859 -8.993 -5.448 1.00 89.69 87 ALA A C 1
ATOM 661 O O . ALA A 1 87 ? -9.835 -8.440 -5.965 1.00 89.69 87 ALA A O 1
ATOM 662 N N . GLY A 1 88 ? -7.713 -9.213 -6.098 1.00 89.38 88 GLY A N 1
ATOM 663 C CA . GLY A 1 88 ? -7.473 -8.897 -7.503 1.00 89.38 88 GLY A CA 1
ATOM 664 C C . GLY A 1 88 ? -8.368 -9.696 -8.446 1.00 89.38 88 GLY A C 1
ATOM 665 O O . GLY A 1 88 ? -9.038 -9.109 -9.293 1.00 89.38 88 GLY A O 1
ATOM 666 N N . ASP A 1 89 ? -8.473 -11.012 -8.247 1.00 89.38 89 ASP A N 1
ATOM 667 C CA . ASP A 1 89 ? -9.371 -11.870 -9.030 1.00 89.38 89 ASP A CA 1
ATOM 668 C C . ASP A 1 89 ? -10.839 -11.457 -8.873 1.00 89.38 89 ASP A C 1
ATOM 670 O O . ASP A 1 89 ? -11.609 -11.487 -9.834 1.00 89.38 89 ASP A O 1
ATOM 674 N N . ARG A 1 90 ? -11.248 -11.072 -7.657 1.00 88.94 90 ARG A N 1
ATOM 675 C CA . ARG A 1 90 ? -12.596 -10.549 -7.408 1.00 88.94 90 ARG A CA 1
ATOM 676 C C . ARG A 1 90 ? -12.830 -9.234 -8.151 1.00 88.94 90 ARG A C 1
ATOM 678 O O . ARG A 1 90 ? -13.833 -9.121 -8.851 1.00 88.94 90 ARG A O 1
ATOM 685 N N . HIS A 1 91 ? -11.898 -8.285 -8.05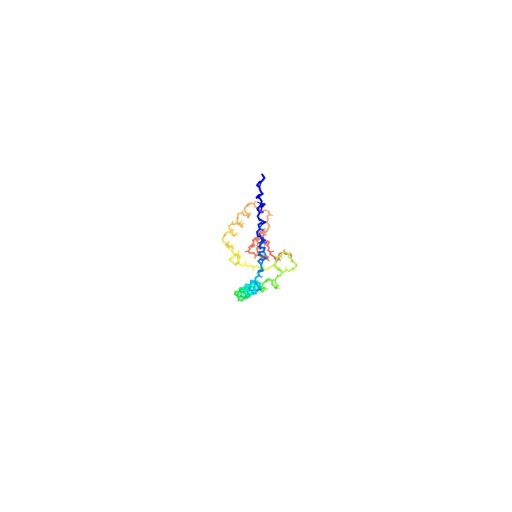5 1.00 86.06 91 HIS A N 1
ATOM 686 C CA . HIS A 1 91 ? -12.009 -6.994 -8.740 1.00 86.06 91 HIS A CA 1
ATOM 687 C C . HIS A 1 91 ? -12.076 -7.147 -10.259 1.00 86.06 91 HIS A C 1
ATOM 689 O O . HIS A 1 91 ? -12.869 -6.460 -10.892 1.00 86.06 91 HIS A O 1
ATOM 695 N N . ALA A 1 92 ? -11.315 -8.077 -10.839 1.00 83.69 92 ALA A N 1
ATOM 696 C CA . ALA A 1 92 ? -11.358 -8.343 -12.274 1.00 83.69 92 ALA A CA 1
ATOM 697 C C . ALA A 1 92 ? -12.759 -8.766 -12.761 1.00 83.69 92 ALA A C 1
ATOM 699 O O . ALA A 1 92 ? -13.154 -8.437 -13.877 1.00 83.69 92 ALA A O 1
ATOM 700 N N . ARG A 1 93 ? -13.534 -9.470 -11.922 1.00 85.69 93 ARG A N 1
ATOM 701 C CA . ARG A 1 93 ? -14.912 -9.883 -12.244 1.00 85.69 93 ARG A CA 1
ATOM 702 C C . ARG A 1 93 ? -15.931 -8.765 -12.047 1.00 85.69 93 ARG A C 1
ATOM 704 O O . ARG A 1 93 ? -16.882 -8.669 -12.814 1.00 85.69 93 ARG A O 1
ATOM 711 N N . GLU A 1 94 ? -15.756 -7.956 -11.008 1.00 85.56 94 GLU A N 1
ATOM 712 C CA . GLU A 1 94 ? -16.708 -6.902 -10.630 1.00 85.56 94 GLU A CA 1
ATOM 713 C C . GLU A 1 94 ? -16.524 -5.615 -11.450 1.00 85.56 94 GLU A C 1
ATOM 715 O O . GLU A 1 94 ? -17.480 -4.875 -11.668 1.00 85.56 94 GLU A O 1
ATOM 720 N N . LEU A 1 95 ? -15.303 -5.346 -11.922 1.00 77.00 95 LEU A N 1
ATOM 721 C CA . LEU A 1 95 ? -14.909 -4.105 -12.590 1.00 77.00 95 LEU A CA 1
ATOM 722 C C . LEU A 1 95 ? -14.261 -4.408 -13.945 1.00 77.00 95 LEU A C 1
ATOM 724 O O . LEU A 1 95 ? -13.115 -4.040 -14.200 1.00 77.00 95 LEU A O 1
ATOM 728 N N . ALA A 1 96 ? -15.020 -5.060 -14.828 1.00 69.19 96 ALA A N 1
ATOM 729 C CA . ALA A 1 96 ? -14.555 -5.525 -16.139 1.00 69.19 96 ALA A CA 1
ATOM 730 C C . ALA A 1 96 ? -13.961 -4.425 -17.049 1.00 69.19 96 ALA A C 1
ATOM 732 O O . ALA A 1 96 ? -13.256 -4.736 -18.003 1.00 69.19 96 ALA A O 1
ATOM 733 N N . SER A 1 97 ? -14.234 -3.145 -16.770 1.00 72.69 97 SER A N 1
ATOM 734 C CA . SER A 1 97 ? -13.738 -2.002 -17.546 1.00 72.69 97 SER A CA 1
ATOM 735 C C . SER A 1 97 ? -12.439 -1.384 -17.012 1.00 72.69 97 SER A C 1
ATOM 737 O O . SER A 1 97 ? -12.094 -0.283 -17.437 1.00 72.69 97 SER A O 1
ATOM 739 N N . ARG A 1 98 ? -11.768 -1.990 -16.021 1.00 69.12 98 ARG A N 1
ATOM 740 C CA . ARG A 1 98 ? -10.514 -1.455 -15.467 1.00 69.12 98 ARG A CA 1
ATOM 741 C C . ARG A 1 98 ? -9.293 -2.182 -16.007 1.00 69.12 98 ARG A C 1
ATOM 743 O O . ARG A 1 98 ? -9.168 -3.394 -15.869 1.00 69.12 98 ARG A O 1
ATOM 750 N N . ASP A 1 99 ? -8.342 -1.396 -16.496 1.00 70.12 99 ASP A N 1
ATOM 751 C CA . ASP A 1 99 ? -7.094 -1.910 -17.057 1.00 70.12 99 ASP A CA 1
ATOM 752 C C . ASP A 1 99 ? -6.039 -2.231 -15.986 1.00 70.12 99 ASP A C 1
ATOM 754 O O . ASP A 1 99 ? -5.070 -2.932 -16.272 1.00 70.12 99 ASP A O 1
ATOM 758 N N . CYS A 1 100 ? -6.229 -1.790 -14.732 1.00 82.31 100 CYS A N 1
ATOM 759 C CA . CYS A 1 100 ? -5.321 -2.116 -13.632 1.00 82.31 100 CYS A CA 1
ATOM 760 C C . CYS A 1 100 ? -5.953 -2.060 -12.226 1.00 82.31 100 CYS A C 1
ATOM 762 O O . CYS A 1 100 ? -6.922 -1.339 -11.965 1.00 82.31 100 CYS A O 1
ATOM 764 N N . LEU A 1 101 ? -5.356 -2.818 -11.304 1.00 86.50 101 LEU A N 1
ATOM 765 C CA . LEU A 1 101 ? -5.496 -2.694 -9.856 1.00 86.50 101 LEU A CA 1
ATOM 766 C C . LEU A 1 101 ? -4.100 -2.501 -9.263 1.00 86.50 101 LEU A C 1
ATOM 768 O O . LEU A 1 101 ? -3.229 -3.340 -9.476 1.00 86.50 101 LEU A O 1
ATOM 772 N N . VAL A 1 102 ? -3.909 -1.429 -8.497 1.00 89.06 102 VAL A N 1
ATOM 773 C CA . VAL A 1 102 ? -2.663 -1.150 -7.772 1.00 89.06 102 VAL A CA 1
ATOM 774 C C . VAL A 1 102 ? -2.995 -0.965 -6.299 1.00 89.06 102 VAL A C 1
ATOM 776 O O . VAL A 1 102 ? -3.900 -0.204 -5.950 1.00 89.06 102 VAL A O 1
ATOM 779 N N . VAL A 1 103 ? -2.267 -1.667 -5.436 1.00 90.75 103 VAL A N 1
ATOM 780 C CA . VAL A 1 103 ? -2.347 -1.543 -3.982 1.00 90.75 103 VAL A CA 1
ATOM 781 C C . VAL A 1 103 ? -1.007 -1.022 -3.490 1.00 90.75 103 VAL A C 1
ATOM 783 O O . VAL A 1 103 ? 0.035 -1.627 -3.745 1.00 90.75 103 VAL A O 1
ATOM 786 N N . ALA A 1 104 ? -1.047 0.098 -2.773 1.00 90.69 104 ALA A N 1
ATOM 787 C CA . ALA A 1 104 ? 0.121 0.699 -2.154 1.00 90.69 104 ALA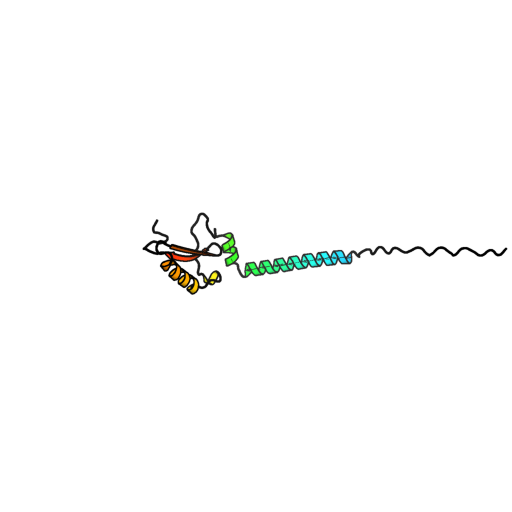 A CA 1
ATOM 788 C C . ALA A 1 104 ? -0.027 0.740 -0.631 1.00 90.69 104 ALA A C 1
ATOM 790 O O . ALA A 1 104 ? -1.101 1.062 -0.118 1.00 90.69 104 ALA A O 1
ATOM 791 N N . LYS A 1 105 ? 1.059 0.441 0.084 1.00 87.38 105 LY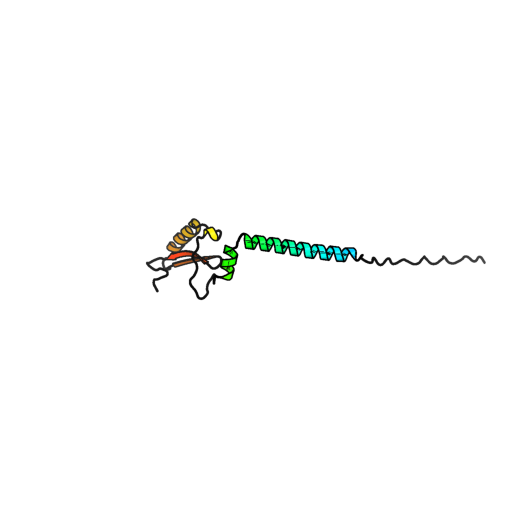S A N 1
ATOM 792 C CA . LYS A 1 105 ? 1.149 0.516 1.546 1.00 87.38 105 LYS A CA 1
ATOM 793 C C . LYS A 1 105 ? 2.530 1.044 1.931 1.00 87.38 105 LYS A C 1
ATOM 795 O O . LYS A 1 105 ? 3.500 0.774 1.240 1.00 87.38 105 LYS A O 1
ATOM 800 N N . ASP A 1 106 ? 2.597 1.873 2.972 1.00 84.38 106 ASP A N 1
ATOM 801 C CA . ASP A 1 106 ? 3.839 2.501 3.461 1.00 84.38 106 ASP A CA 1
ATOM 802 C C . ASP A 1 106 ? 4.644 3.245 2.373 1.00 84.38 106 ASP A C 1
ATOM 804 O O . ASP A 1 106 ? 5.865 3.362 2.431 1.00 84.38 106 ASP A O 1
ATOM 808 N N . GLY A 1 107 ? 3.931 3.764 1.367 1.00 80.75 107 GLY A N 1
ATOM 809 C CA . GLY A 1 107 ? 4.503 4.507 0.245 1.00 80.75 107 GLY A CA 1
ATOM 810 C C . GLY A 1 107 ? 5.201 3.650 -0.821 1.00 80.75 107 GLY A C 1
ATOM 811 O O . GLY A 1 107 ? 5.897 4.204 -1.668 1.00 80.75 107 GLY A O 1
ATOM 812 N N . VAL A 1 108 ? 4.988 2.333 -0.835 1.00 84.88 108 VAL A N 1
ATOM 813 C CA . VAL A 1 108 ? 5.439 1.439 -1.915 1.00 84.88 108 VAL A CA 1
ATOM 814 C C . VAL A 1 108 ? 4.255 0.719 -2.548 1.00 84.88 108 VAL A C 1
ATOM 816 O O . VAL A 1 108 ? 3.197 0.585 -1.930 1.00 84.88 108 VAL A O 1
ATOM 819 N N . ILE A 1 109 ? 4.422 0.247 -3.781 1.00 89.06 109 ILE A N 1
ATOM 820 C CA . ILE A 1 109 ? 3.484 -0.682 -4.413 1.00 89.06 109 ILE A CA 1
ATOM 821 C C . ILE A 1 109 ? 3.753 -2.071 -3.838 1.00 89.06 109 ILE A C 1
ATOM 823 O O . ILE A 1 109 ? 4.874 -2.565 -3.888 1.00 89.06 109 ILE A O 1
ATOM 8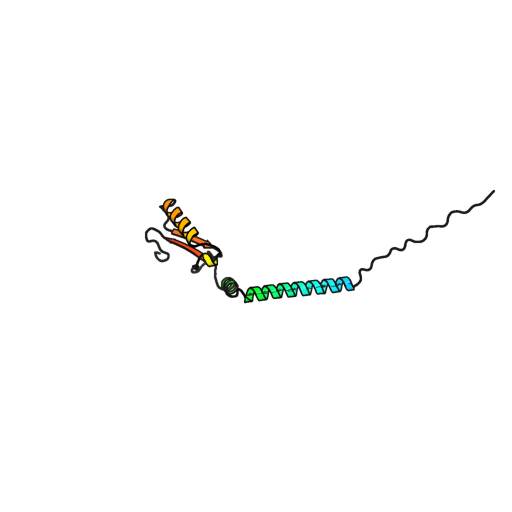27 N N . VAL A 1 110 ? 2.712 -2.704 -3.306 1.00 93.31 110 VAL A N 1
ATOM 828 C CA . VAL A 1 110 ? 2.785 -4.060 -2.730 1.00 93.31 110 VAL A CA 1
ATOM 829 C C . VAL A 1 110 ? 2.047 -5.096 -3.572 1.00 93.31 110 VAL A C 1
ATOM 831 O O . VAL A 1 110 ? 2.219 -6.296 -3.385 1.00 93.31 110 VAL A O 1
ATOM 834 N N . HIS A 1 111 ? 1.186 -4.646 -4.487 1.00 92.62 111 HIS A N 1
ATOM 835 C CA . HIS A 1 111 ? 0.507 -5.509 -5.442 1.00 92.62 111 HIS A CA 1
ATOM 836 C C . HIS A 1 111 ? 0.053 -4.701 -6.650 1.00 92.62 111 HIS A C 1
ATOM 838 O O . HIS A 1 111 ? -0.560 -3.641 -6.508 1.00 92.62 111 HIS A O 1
ATOM 844 N N . GLU A 1 112 ? 0.303 -5.236 -7.836 1.00 89.50 112 GLU A N 1
ATOM 845 C CA . GLU A 1 112 ? -0.195 -4.696 -9.089 1.00 89.50 112 GLU A CA 1
ATOM 846 C C . GLU A 1 112 ? -0.740 -5.817 -9.967 1.00 89.50 112 GLU A C 1
ATOM 848 O O . GLU A 1 112 ? -0.205 -6.926 -10.017 1.00 89.50 112 GLU A O 1
ATOM 853 N N . ARG A 1 113 ? -1.834 -5.527 -10.666 1.00 85.69 113 ARG A N 1
ATOM 854 C CA . ARG A 1 113 ? -2.413 -6.433 -11.647 1.00 85.69 113 ARG A CA 1
ATOM 855 C C . ARG A 1 113 ? -2.972 -5.639 -12.806 1.00 85.69 113 ARG A C 1
ATOM 857 O O . ARG A 1 113 ? -3.909 -4.862 -12.628 1.00 85.69 113 ARG A O 1
ATOM 864 N N . TYR A 1 114 ? -2.413 -5.867 -13.985 1.00 81.56 114 TYR A N 1
ATOM 865 C CA . TYR A 1 114 ? -2.865 -5.250 -15.223 1.00 81.56 114 TYR A CA 1
ATOM 866 C C . TYR A 1 114 ? -3.691 -6.239 -16.042 1.00 81.56 114 TYR A C 1
ATOM 868 O O . TYR A 1 114 ? -3.452 -7.448 -16.018 1.00 81.56 114 TYR A O 1
ATOM 876 N N . HIS A 1 115 ? -4.676 -5.715 -16.757 1.00 76.31 115 HIS A N 1
ATOM 877 C CA . HIS A 1 115 ? -5.582 -6.475 -17.608 1.00 76.31 115 HIS A CA 1
ATOM 878 C C . HIS A 1 115 ? -5.466 -5.973 -19.054 1.00 76.31 115 HIS A C 1
ATOM 880 O O . HIS A 1 115 ? -4.881 -4.926 -19.318 1.00 76.31 115 HIS A O 1
ATOM 886 N N . ASN A 1 116 ? -6.004 -6.735 -20.009 1.00 68.62 116 ASN A N 1
ATOM 887 C CA . ASN A 1 116 ? -6.129 -6.323 -21.417 1.00 68.62 116 ASN A CA 1
ATOM 888 C C . ASN A 1 116 ? -4.812 -5.943 -22.130 1.00 68.62 116 ASN A C 1
ATOM 890 O O . ASN A 1 116 ? -4.831 -5.197 -23.103 1.00 68.62 116 ASN A O 1
ATOM 894 N N . GLY A 1 117 ? -3.666 -6.460 -21.677 1.00 63.31 117 GLY A N 1
ATOM 895 C CA . GLY A 1 117 ? -2.361 -6.156 -22.278 1.00 63.31 117 GLY A CA 1
ATOM 896 C C . GLY A 1 117 ? -1.776 -4.800 -21.875 1.00 63.31 117 GLY A C 1
ATOM 897 O O . GLY A 1 117 ? -0.699 -4.452 -22.357 1.00 63.31 117 GLY A O 1
ATOM 898 N N . ALA A 1 118 ? -2.433 -4.065 -20.971 1.00 62.94 118 ALA A N 1
ATOM 899 C CA . ALA A 1 118 ? -1.817 -2.937 -20.291 1.00 62.94 118 ALA A CA 1
ATOM 900 C C . ALA A 1 118 ? -0.648 -3.437 -19.428 1.00 62.94 118 ALA A C 1
ATOM 902 O O . ALA A 1 118 ? -0.707 -4.516 -18.836 1.00 62.94 118 ALA A O 1
ATOM 903 N N . ASN A 1 119 ? 0.428 -2.665 -19.356 1.00 63.09 119 ASN A N 1
ATOM 904 C CA . ASN A 1 119 ? 1.490 -2.856 -18.375 1.00 63.09 119 ASN A CA 1
ATOM 905 C C . ASN A 1 119 ? 2.062 -1.487 -17.986 1.00 63.09 119 ASN A C 1
ATOM 907 O O . ASN A 1 119 ? 1.727 -0.473 -18.595 1.00 63.09 119 ASN A O 1
ATOM 911 N N . ALA A 1 120 ? 2.936 -1.444 -16.981 1.00 60.66 120 ALA A N 1
ATOM 912 C CA . ALA A 1 120 ? 3.562 -0.194 -16.540 1.00 60.66 120 ALA A CA 1
ATOM 913 C C . ALA A 1 120 ? 4.339 0.547 -17.656 1.00 60.66 120 ALA A C 1
ATOM 915 O O . ALA A 1 120 ? 4.590 1.742 -17.536 1.00 60.66 120 ALA A O 1
ATOM 916 N N . ASN A 1 121 ? 4.683 -0.145 -18.750 1.00 56.06 121 ASN A N 1
ATOM 917 C CA . ASN A 1 121 ? 5.521 0.346 -19.845 1.00 56.06 121 ASN A CA 1
ATOM 918 C C . ASN A 1 121 ? 4.742 0.614 -21.146 1.00 56.06 121 ASN A C 1
ATOM 920 O O . ASN A 1 121 ? 5.362 0.879 -22.172 1.00 56.06 121 ASN A O 1
ATOM 924 N N . SER A 1 122 ? 3.409 0.509 -21.148 1.00 53.28 122 SER A N 1
ATOM 925 C CA . SER A 1 122 ? 2.585 0.651 -22.358 1.00 53.28 122 SER A CA 1
ATOM 926 C C . SER A 1 122 ? 2.140 2.098 -22.635 1.00 53.28 122 SER A C 1
ATOM 928 O O . SER A 1 122 ? 1.073 2.296 -23.214 1.00 53.28 122 SER A O 1
ATOM 930 N N . LEU A 1 123 ? 2.922 3.091 -22.192 1.00 46.34 123 LEU A N 1
ATOM 931 C CA . LEU A 1 123 ? 2.704 4.528 -22.418 1.00 46.34 123 LEU A CA 1
ATOM 932 C C . LEU A 1 123 ? 3.493 5.044 -23.626 1.00 46.34 123 LEU A C 1
ATOM 934 O O . LEU A 1 123 ? 4.698 4.721 -23.723 1.00 46.34 123 LEU A O 1
#

Secondary structure (DSSP, 8-state):
-----PPPPPPP---------HHHHHHHHHHHHHHHHHHHHHHHHHHHH-HHHHHHHHH---SSSSSPPPB--GGGGT--HHHHHHHHHHHHHH-TT-SEEEEEETTEEEEEEE-TT--TT--

pLDDT: mean 73.97, std 15.27, range [46.34, 95.69]

Foldseek 3Di:
DDDDDDDDDDDDDDDPPPPPDPVVVVVVVVVVVVVVVVVVVVVVVVCVVPVVVVCCVVPDPQAPDPDDAAEDACVVVVDDPVVVVVVVVVCCVVPVPDQKDWDGDPSHTNDIDGPDPDDPPPD